Protein AF-A0A4U1GQU1-F1 (afdb_monomer)

Mean predicted aligned error: 4.79 Å

Radius of gyration: 15.04 Å; Cα contacts (8 Å, |Δi|>4): 134; chains: 1; bounding box: 32×31×39 Å

Structure (mmCIF, N/CA/C/O backbone):
data_AF-A0A4U1GQU1-F1
#
_entry.id   AF-A0A4U1GQU1-F1
#
loop_
_ato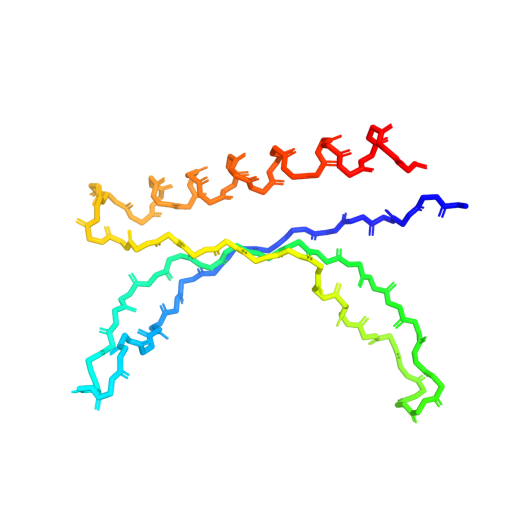m_site.group_PDB
_atom_site.id
_atom_site.type_symbol
_atom_site.label_atom_id
_atom_site.label_alt_id
_atom_site.label_comp_id
_atom_site.label_asym_id
_atom_site.label_entity_id
_atom_site.label_seq_id
_atom_site.pdbx_PDB_ins_code
_atom_site.Cartn_x
_atom_site.Cartn_y
_atom_site.Cartn_z
_atom_site.occupancy
_atom_site.B_iso_or_equiv
_atom_site.auth_seq_id
_atom_site.auth_comp_id
_atom_site.auth_asym_id
_atom_site.auth_atom_id
_atom_site.pdbx_PDB_model_num
ATOM 1 N N . MET A 1 1 ? -11.704 11.627 18.666 1.00 66.81 1 MET A N 1
ATOM 2 C CA . MET A 1 1 ? -10.343 11.045 18.765 1.00 66.81 1 MET A CA 1
ATOM 3 C C . MET A 1 1 ? -9.887 10.606 17.385 1.00 66.81 1 MET A C 1
ATOM 5 O O . MET A 1 1 ? -10.558 9.760 16.792 1.00 66.81 1 MET A O 1
ATOM 9 N N . LYS A 1 2 ? -8.777 11.162 16.885 1.00 81.00 2 LYS A N 1
ATOM 10 C CA . LYS A 1 2 ? -8.185 10.750 15.604 1.00 81.00 2 LYS A CA 1
ATOM 11 C C . LYS A 1 2 ? -7.731 9.289 15.692 1.00 81.00 2 LYS A C 1
ATOM 13 O O . LYS A 1 2 ? -7.210 8.861 16.721 1.00 81.00 2 LYS A O 1
ATOM 18 N N . LYS A 1 3 ? -7.989 8.500 14.647 1.00 91.38 3 LYS A N 1
ATOM 19 C CA . LYS A 1 3 ? -7.534 7.101 14.579 1.00 91.38 3 LYS A CA 1
ATOM 20 C C . LYS A 1 3 ? -6.052 7.079 14.225 1.00 91.38 3 LYS A C 1
ATOM 22 O O . LYS A 1 3 ? -5.655 7.781 13.304 1.00 91.38 3 LYS A O 1
ATOM 27 N N . GLN A 1 4 ? -5.272 6.257 14.922 1.00 93.31 4 GLN A N 1
ATOM 28 C CA . GLN A 1 4 ? -3.889 5.996 14.544 1.00 93.31 4 GLN A CA 1
ATOM 29 C C . GLN A 1 4 ? -3.873 5.141 13.274 1.00 93.31 4 GLN A C 1
ATOM 31 O O . GLN A 1 4 ? -4.334 3.996 13.280 1.00 93.31 4 GLN A O 1
ATOM 36 N N . LEU A 1 5 ? -3.385 5.734 12.190 1.00 95.94 5 LEU A N 1
ATOM 37 C CA . LEU A 1 5 ? -3.200 5.065 10.910 1.00 95.94 5 LEU A CA 1
ATOM 38 C C . LEU A 1 5 ? -1.881 4.287 10.880 1.00 95.94 5 LEU A C 1
ATOM 40 O O . LEU A 1 5 ? -0.881 4.714 11.454 1.00 95.94 5 LEU A O 1
ATOM 44 N N . VAL A 1 6 ? -1.897 3.160 10.178 1.00 96.38 6 VAL A N 1
ATOM 45 C CA . VAL A 1 6 ? -0.751 2.301 9.873 1.00 96.38 6 VAL A CA 1
ATOM 46 C C . VAL A 1 6 ? -0.719 2.091 8.362 1.00 96.38 6 VAL A C 1
ATOM 48 O O . VAL A 1 6 ? -1.773 2.001 7.725 1.00 96.38 6 VAL A O 1
ATOM 51 N N . THR A 1 7 ? 0.479 2.021 7.788 1.00 96.75 7 THR A N 1
ATOM 52 C CA . THR A 1 7 ? 0.691 1.753 6.364 1.00 96.75 7 THR A CA 1
ATOM 53 C C . THR A 1 7 ? 1.376 0.404 6.171 1.00 96.75 7 THR A C 1
ATOM 55 O O . THR A 1 7 ? 2.206 -0.008 6.981 1.00 96.75 7 THR A O 1
ATOM 58 N N . SER A 1 8 ? 1.023 -0.306 5.104 1.00 97.00 8 SER A N 1
ATOM 59 C CA . SER A 1 8 ? 1.752 -1.491 4.645 1.00 97.00 8 SER A CA 1
ATOM 60 C C . SER A 1 8 ? 2.024 -1.389 3.155 1.00 97.00 8 SER A C 1
ATOM 62 O O . SER A 1 8 ? 1.245 -0.779 2.426 1.00 97.00 8 SER A O 1
ATOM 64 N N . VAL A 1 9 ? 3.112 -2.011 2.713 1.00 97.12 9 VAL A N 1
ATOM 65 C CA . VAL A 1 9 ? 3.482 -2.111 1.302 1.00 97.12 9 VAL A CA 1
ATOM 66 C C . VAL A 1 9 ? 3.882 -3.547 1.028 1.00 97.12 9 VAL A C 1
ATOM 68 O O . VAL A 1 9 ? 4.743 -4.069 1.734 1.00 97.12 9 VAL A O 1
ATOM 71 N N . ASP A 1 10 ? 3.290 -4.148 0.007 1.00 96.00 10 ASP A N 1
ATOM 72 C CA . ASP A 1 10 ? 3.623 -5.498 -0.442 1.00 96.00 10 ASP A CA 1
ATOM 73 C C . ASP A 1 10 ? 3.680 -5.568 -1.973 1.00 96.00 10 ASP A C 1
ATOM 75 O O . ASP A 1 10 ? 3.232 -4.645 -2.652 1.00 96.00 10 ASP A O 1
ATOM 79 N N . VAL A 1 11 ? 4.254 -6.636 -2.518 1.00 95.25 11 VAL A N 1
ATOM 80 C CA . VAL A 1 11 ? 4.247 -6.930 -3.956 1.00 95.25 11 VAL A CA 1
ATOM 81 C C . VAL A 1 11 ? 3.330 -8.119 -4.182 1.00 95.25 11 VAL A C 1
ATOM 83 O O . VAL A 1 11 ? 3.533 -9.181 -3.600 1.00 95.25 11 VAL A O 1
ATOM 86 N N . ALA A 1 12 ? 2.325 -7.953 -5.033 1.00 93.25 12 ALA A N 1
ATOM 87 C CA . ALA A 1 12 ? 1.359 -8.999 -5.319 1.00 93.25 12 ALA A CA 1
ATOM 88 C C . ALA A 1 12 ? 1.000 -9.016 -6.803 1.00 93.25 12 ALA A C 1
ATOM 90 O O . ALA A 1 12 ? 0.981 -7.979 -7.465 1.00 93.25 12 ALA A O 1
ATOM 91 N N . GLY A 1 13 ? 0.676 -10.203 -7.312 1.00 90.12 13 GLY A N 1
ATOM 92 C CA . GLY A 1 13 ? -0.012 -10.320 -8.590 1.00 90.12 13 GLY A CA 1
ATOM 93 C C . GLY A 1 13 ? -1.458 -9.850 -8.438 1.00 90.12 13 GLY A C 1
ATOM 94 O O . GLY A 1 13 ? -2.169 -10.319 -7.547 1.00 90.12 13 GLY A O 1
ATOM 95 N N . VAL A 1 14 ? -1.893 -8.946 -9.307 1.00 86.62 14 VAL A N 1
ATOM 96 C CA . VAL A 1 14 ? -3.259 -8.432 -9.374 1.00 86.62 14 VAL A CA 1
ATOM 97 C C . VAL A 1 14 ? -3.854 -8.815 -10.726 1.00 86.62 14 VAL A C 1
ATOM 99 O O . VAL A 1 14 ? -3.220 -8.576 -11.754 1.00 86.62 14 VAL A O 1
ATOM 102 N N . PRO A 1 15 ? -5.056 -9.409 -10.764 1.00 84.88 15 PRO A N 1
ATOM 103 C CA . PRO A 1 15 ? -5.718 -9.688 -12.028 1.00 84.88 15 PRO A CA 1
ATOM 104 C C . PRO A 1 15 ? -6.103 -8.371 -12.711 1.00 84.88 15 PRO A C 1
ATOM 106 O O . PRO A 1 15 ? -6.836 -7.564 -12.131 1.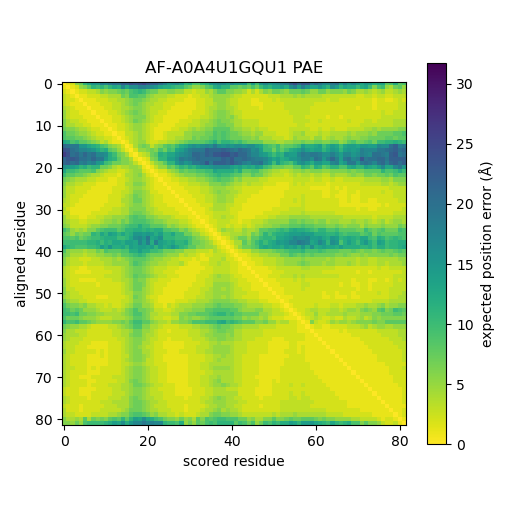00 84.88 15 PRO A O 1
ATOM 109 N N . ARG A 1 16 ? -5.646 -8.160 -13.949 1.00 72.31 16 ARG A N 1
ATOM 110 C CA . ARG A 1 16 ? -6.218 -7.135 -14.829 1.00 72.31 16 ARG A CA 1
ATOM 111 C C . ARG A 1 16 ? -7.312 -7.773 -15.678 1.00 72.31 16 ARG A C 1
ATOM 113 O O . ARG A 1 16 ? -7.062 -8.737 -16.387 1.00 72.31 16 ARG A O 1
ATOM 120 N N . GLY A 1 17 ? -8.514 -7.203 -15.610 1.00 66.25 17 GLY A N 1
ATOM 121 C CA . GLY A 1 17 ? -9.599 -7.518 -16.541 1.00 66.25 17 GLY A CA 1
ATOM 122 C C . GLY A 1 17 ? -10.176 -8.938 -16.448 1.00 66.25 17 GLY A C 1
ATOM 123 O O . GLY A 1 17 ? -10.076 -9.619 -15.429 1.00 66.25 17 GLY A O 1
ATOM 124 N N . PHE A 1 18 ? -10.863 -9.337 -17.523 1.00 58.12 18 PHE A N 1
ATOM 125 C CA . PHE A 1 18 ? -11.541 -10.637 -17.687 1.00 58.12 18 PHE A CA 1
ATOM 126 C C . PHE A 1 18 ? -10.668 -11.681 -18.403 1.00 58.12 18 PHE A C 1
ATOM 128 O O . PHE A 1 18 ? -11.048 -12.841 -18.530 1.00 58.12 18 PHE A O 1
ATOM 135 N N . ASP A 1 19 ? -9.505 -11.259 -18.879 1.00 65.06 19 ASP A N 1
ATOM 136 C CA . ASP A 1 19 ? -8.546 -11.972 -19.714 1.00 65.06 19 ASP A CA 1
ATOM 137 C C . ASP A 1 19 ? -7.577 -12.855 -18.909 1.00 65.06 19 ASP A C 1
ATOM 139 O O . ASP A 1 19 ? -6.787 -13.602 -19.482 1.00 65.06 19 ASP A O 1
ATOM 143 N N . GLY A 1 20 ? -7.673 -12.836 -17.574 1.00 66.00 20 GLY A N 1
ATOM 144 C CA . GLY A 1 20 ? -6.935 -13.743 -16.687 1.00 66.00 20 GLY A CA 1
ATOM 145 C C . GLY A 1 20 ? -5.439 -13.439 -16.574 1.00 66.00 20 GLY A C 1
ATOM 146 O O . GLY A 1 20 ? -4.703 -14.210 -15.957 1.00 66.00 20 GLY A O 1
ATOM 147 N N . LEU A 1 21 ? -4.983 -12.322 -17.143 1.00 76.19 21 LEU A N 1
ATOM 148 C CA . LEU A 1 21 ? -3.601 -11.880 -17.054 1.00 76.19 21 LEU A CA 1
ATOM 149 C C . LEU A 1 21 ? -3.344 -11.252 -15.677 1.00 76.19 21 LEU A C 1
ATOM 151 O O . LEU A 1 21 ? -4.041 -10.336 -15.235 1.00 76.19 21 LEU A O 1
ATOM 155 N N . MET A 1 22 ? -2.335 -11.781 -14.987 1.00 84.56 22 MET A N 1
ATOM 156 C CA . MET A 1 22 ? -1.868 -11.264 -13.704 1.00 84.56 22 MET A CA 1
ATOM 157 C C . MET A 1 22 ? -0.775 -10.231 -13.958 1.00 84.56 22 MET A C 1
ATOM 159 O O . MET A 1 22 ? 0.246 -10.549 -14.564 1.00 84.56 22 MET A O 1
ATOM 163 N N . GLU A 1 23 ? -0.968 -9.017 -13.460 1.00 87.38 23 GLU A N 1
ATOM 164 C CA . GLU A 1 23 ? 0.052 -7.974 -13.462 1.00 87.38 23 GLU A CA 1
ATOM 165 C C . GLU A 1 23 ? 0.705 -7.904 -12.081 1.00 87.38 23 GLU A C 1
ATOM 167 O O . GLU A 1 23 ? 0.027 -7.972 -11.054 1.00 87.38 23 GLU A O 1
ATOM 172 N N . LEU A 1 24 ? 2.031 -7.778 -12.029 1.00 91.25 24 LEU A N 1
ATOM 173 C CA . LEU A 1 24 ? 2.710 -7.526 -10.764 1.00 91.25 24 LEU A CA 1
ATOM 174 C C . LEU A 1 24 ? 2.518 -6.061 -10.371 1.00 91.25 24 LEU A C 1
ATOM 176 O O . LEU A 1 24 ? 2.938 -5.147 -11.080 1.00 91.25 24 LEU A O 1
ATOM 180 N N . CYS A 1 25 ? 1.953 -5.849 -9.185 1.00 94.44 25 CYS A N 1
ATOM 181 C CA . CYS A 1 25 ? 1.7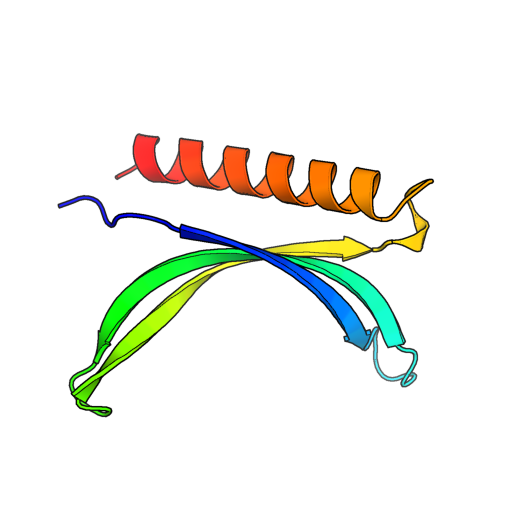35 -4.527 -8.618 1.00 94.44 25 CYS A CA 1
ATOM 182 C C . CYS A 1 25 ? 2.346 -4.428 -7.220 1.00 94.44 25 CYS A C 1
ATOM 184 O O . CYS A 1 25 ? 2.320 -5.369 -6.422 1.00 94.44 25 CYS A O 1
ATOM 186 N N . VAL A 1 26 ? 2.842 -3.241 -6.887 1.00 96.38 26 VAL A N 1
ATOM 187 C CA . VAL A 1 26 ? 3.050 -2.852 -5.499 1.00 96.38 26 VAL A CA 1
ATOM 188 C C . VAL A 1 26 ? 1.711 -2.404 -4.932 1.00 96.38 26 VAL A C 1
ATOM 190 O O . VAL A 1 26 ? 1.074 -1.491 -5.459 1.00 96.38 26 VAL A O 1
ATOM 193 N N . ILE A 1 27 ? 1.306 -3.022 -3.829 1.00 96.69 27 ILE A N 1
ATOM 194 C CA . ILE A 1 27 ? 0.068 -2.726 -3.121 1.00 96.69 27 ILE A CA 1
ATOM 195 C C . ILE A 1 27 ? 0.395 -1.984 -1.834 1.00 96.69 27 ILE A C 1
ATOM 197 O O . ILE A 1 27 ? 0.980 -2.537 -0.902 1.00 96.69 27 ILE A O 1
ATOM 201 N N . GLY A 1 28 ? 0.015 -0.711 -1.795 1.00 97.44 28 GLY A N 1
ATOM 202 C CA . GLY A 1 28 ? 0.045 0.124 -0.604 1.00 97.44 28 GLY A CA 1
ATOM 203 C C . GLY A 1 28 ? -1.320 0.128 0.073 1.00 97.44 28 GLY A C 1
ATOM 204 O O . GLY A 1 28 ? -2.343 0.302 -0.582 1.00 97.44 28 GLY A O 1
ATOM 205 N N . GLU A 1 29 ? -1.369 -0.029 1.389 1.00 97.94 29 GLU A N 1
ATOM 206 C CA . GLU A 1 29 ? -2.622 0.033 2.139 1.00 97.94 29 GLU A CA 1
ATOM 207 C C . GLU A 1 29 ? -2.476 0.890 3.393 1.00 97.94 29 GLU A C 1
ATOM 209 O O . GLU A 1 29 ? -1.608 0.648 4.234 1.00 97.94 29 GLU A O 1
ATOM 214 N N . VAL A 1 30 ? -3.402 1.831 3.568 1.00 97.81 30 VAL A N 1
ATOM 215 C CA . VAL A 1 30 ? -3.551 2.641 4.780 1.00 97.81 30 VAL A CA 1
ATOM 216 C C . VAL A 1 30 ? -4.749 2.128 5.564 1.00 97.81 30 VAL A C 1
ATOM 218 O O . VAL A 1 30 ? -5.856 1.976 5.035 1.00 97.81 30 VAL A O 1
ATOM 221 N N . TYR A 1 31 ? -4.547 1.848 6.845 1.00 97.38 31 TYR A N 1
ATOM 222 C CA . TYR A 1 31 ? -5.566 1.242 7.689 1.00 97.38 31 TYR A CA 1
ATOM 223 C C . TYR A 1 31 ? -5.475 1.707 9.133 1.00 97.38 31 TYR A C 1
ATOM 225 O O . TYR A 1 31 ? -4.452 2.206 9.585 1.00 97.38 31 TYR A O 1
ATOM 233 N N . TYR A 1 32 ? -6.544 1.478 9.885 1.00 96.00 32 TYR A N 1
ATOM 234 C CA . TYR A 1 32 ? -6.497 1.497 11.343 1.00 96.00 32 TYR A CA 1
ATOM 235 C C . TYR A 1 32 ? -7.029 0.182 11.897 1.00 96.00 32 TYR A C 1
ATOM 237 O O . TYR A 1 32 ? -7.807 -0.536 11.255 1.00 96.00 32 TYR A O 1
ATOM 245 N N . THR A 1 33 ? -6.626 -0.133 13.119 1.00 94.19 33 THR A N 1
ATOM 246 C CA . THR A 1 33 ? -7.111 -1.315 13.824 1.00 94.19 33 THR A CA 1
ATOM 247 C C . THR A 1 33 ? -8.371 -0.962 14.608 1.00 94.19 33 THR A C 1
ATOM 249 O O . THR A 1 33 ? -8.424 0.048 15.311 1.00 94.19 33 THR A O 1
ATOM 252 N N . ARG A 1 34 ? -9.412 -1.792 14.505 1.00 89.81 34 ARG A N 1
ATOM 253 C CA . ARG A 1 34 ? -10.655 -1.626 15.272 1.00 89.81 34 ARG A CA 1
ATOM 254 C C . ARG A 1 34 ? -11.104 -2.936 15.890 1.00 89.81 34 ARG A C 1
ATOM 256 O O . ARG A 1 34 ? -10.937 -3.995 15.298 1.00 89.81 34 ARG A O 1
ATOM 263 N N . ARG A 1 35 ? -11.756 -2.874 17.048 1.00 89.00 35 ARG A N 1
ATOM 264 C CA . ARG A 1 35 ? -12.421 -4.044 17.629 1.00 89.00 35 ARG A CA 1
ATOM 265 C C . ARG A 1 35 ? -13.774 -4.243 16.952 1.00 89.00 35 ARG A C 1
ATOM 267 O O . ARG A 1 35 ? -14.561 -3.302 16.869 1.00 89.00 35 ARG A O 1
ATOM 274 N N . THR A 1 36 ? -14.055 -5.448 16.464 1.00 83.88 36 THR A N 1
ATOM 275 C CA . THR A 1 36 ? -15.403 -5.791 15.975 1.00 83.88 36 THR A CA 1
ATOM 276 C C . THR A 1 36 ? -16.175 -6.553 17.038 1.00 83.88 36 THR A C 1
ATOM 278 O O . THR A 1 36 ? -15.604 -7.375 17.754 1.00 83.88 36 THR A O 1
ATOM 281 N N . LYS A 1 37 ? -17.486 -6.294 17.130 1.00 82.38 37 LYS A N 1
ATOM 282 C CA . LYS A 1 37 ? -18.377 -7.038 18.034 1.00 82.38 37 LYS A CA 1
ATOM 283 C C . LYS A 1 37 ? -18.549 -8.498 17.594 1.00 82.38 37 LYS A C 1
ATOM 285 O O . LYS A 1 37 ? -18.658 -9.369 18.444 1.00 82.38 37 LYS A O 1
ATOM 290 N N . ILE A 1 38 ? -18.508 -8.749 16.282 1.00 85.88 38 ILE A N 1
ATOM 291 C CA . ILE A 1 38 ? -18.758 -10.065 15.675 1.00 85.88 38 ILE A CA 1
ATOM 292 C C . ILE A 1 38 ? -17.594 -11.022 15.938 1.00 85.88 38 ILE A C 1
ATOM 294 O O . ILE A 1 38 ? -17.766 -12.055 16.570 1.00 85.88 38 ILE A O 1
ATOM 298 N N . LEU A 1 39 ? -16.385 -10.660 15.503 1.00 81.44 39 LEU A N 1
ATOM 299 C CA . LEU A 1 39 ? -15.230 -11.560 15.582 1.00 81.44 39 LEU A CA 1
ATOM 300 C C . LEU A 1 39 ? -14.526 -11.504 16.947 1.00 81.44 39 LEU A C 1
ATOM 302 O O . LEU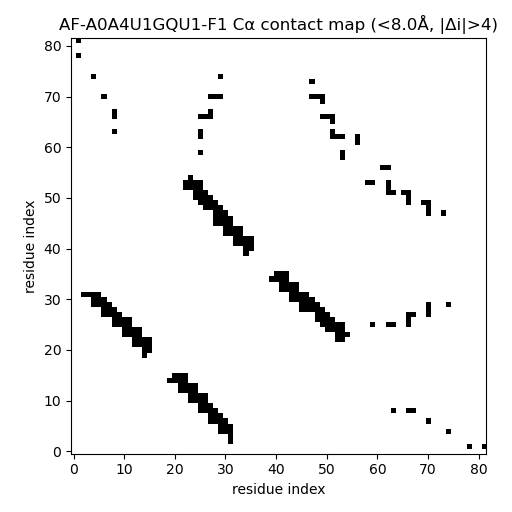 A 1 39 ? -13.504 -12.157 17.124 1.00 81.44 39 LEU A O 1
ATOM 306 N N . LYS A 1 40 ? -15.013 -10.661 17.874 1.00 85.12 40 LYS A N 1
ATOM 307 C CA . LYS A 1 40 ? -14.438 -10.361 19.203 1.00 85.12 40 LYS A CA 1
ATOM 308 C C . LYS A 1 40 ? -12.927 -10.048 19.214 1.00 85.12 40 LYS A C 1
ATOM 310 O O . LYS A 1 40 ? -12.331 -9.970 20.285 1.00 85.12 40 LYS A O 1
ATOM 315 N N . ARG A 1 41 ? -12.324 -9.775 18.052 1.00 86.62 41 ARG A N 1
ATOM 316 C CA . ARG A 1 41 ? -10.894 -9.496 17.849 1.00 86.62 41 ARG A CA 1
ATOM 317 C C . ARG A 1 41 ? -10.656 -8.123 17.226 1.00 86.62 41 ARG A C 1
ATOM 319 O O . ARG A 1 41 ? -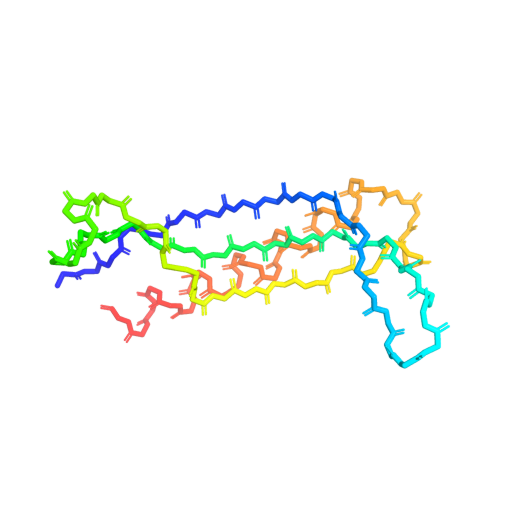11.572 -7.501 16.669 1.00 86.62 41 ARG A O 1
ATOM 326 N N . LEU A 1 42 ? -9.413 -7.660 17.333 1.00 88.31 42 LEU A N 1
ATOM 327 C CA . LEU A 1 42 ? -8.915 -6.520 16.574 1.00 88.31 42 LEU A CA 1
ATOM 328 C C . LEU A 1 42 ? -8.828 -6.914 15.098 1.00 88.31 42 LEU A C 1
ATOM 330 O O . LEU A 1 42 ? -8.252 -7.942 14.754 1.00 88.31 42 LEU A O 1
ATOM 334 N N . VAL A 1 43 ? -9.441 -6.113 14.234 1.00 91.62 43 VAL A N 1
ATOM 335 C CA . VAL A 1 43 ? -9.402 -6.298 12.786 1.00 91.62 43 VAL A CA 1
ATOM 336 C C . VAL A 1 43 ? -8.821 -5.064 12.127 1.00 91.62 43 VAL A C 1
ATOM 338 O O . VAL A 1 43 ? -9.038 -3.930 12.569 1.00 91.62 43 VAL A O 1
ATOM 341 N N . ARG A 1 44 ? -8.126 -5.308 11.026 1.00 93.62 44 ARG A N 1
ATOM 342 C CA . ARG A 1 44 ? -7.650 -4.285 10.114 1.00 93.62 44 ARG A CA 1
ATOM 343 C C . ARG A 1 44 ? -8.825 -3.705 9.329 1.00 93.62 44 ARG A C 1
ATOM 345 O O . ARG A 1 44 ? -9.547 -4.442 8.662 1.00 93.62 44 ARG A O 1
ATOM 352 N N . LYS A 1 45 ? -9.021 -2.387 9.394 1.00 94.38 45 LYS A N 1
ATOM 353 C CA . LYS A 1 45 ? -9.932 -1.663 8.502 1.00 94.38 45 LYS A CA 1
ATOM 354 C C . LYS A 1 45 ? -9.101 -0.823 7.541 1.00 94.38 45 LYS A C 1
ATOM 356 O O . LYS A 1 45 ? -8.651 0.260 7.909 1.00 94.38 45 LYS A O 1
ATOM 361 N N . VAL A 1 46 ? -8.905 -1.343 6.330 1.00 96.25 46 VAL A N 1
ATOM 362 C CA . VAL A 1 46 ? -8.317 -0.588 5.217 1.00 96.25 46 VAL A CA 1
ATOM 363 C C . VAL A 1 46 ? -9.275 0.541 4.842 1.00 96.25 46 VAL A C 1
ATOM 365 O O . VAL A 1 46 ? -10.487 0.323 4.734 1.00 96.25 46 VAL A O 1
ATOM 368 N N . ILE A 1 47 ? -8.732 1.750 4.732 1.00 96.31 47 ILE A N 1
ATOM 369 C CA . ILE A 1 47 ? -9.463 2.970 4.362 1.00 96.31 47 ILE A CA 1
ATOM 370 C C . ILE A 1 47 ? -8.955 3.585 3.063 1.00 96.31 47 ILE A C 1
ATOM 372 O O . ILE A 1 47 ? -9.667 4.377 2.457 1.00 96.31 47 ILE A O 1
ATOM 376 N N . HIS A 1 48 ? -7.750 3.213 2.639 1.00 97.25 48 HIS A N 1
ATOM 377 C CA . HIS A 1 48 ? -7.184 3.620 1.367 1.00 97.25 48 HIS A CA 1
ATOM 378 C C . HIS A 1 48 ? -6.247 2.530 0.856 1.00 97.25 48 HIS A C 1
ATOM 380 O O . HIS A 1 48 ? -5.525 1.913 1.644 1.00 97.25 48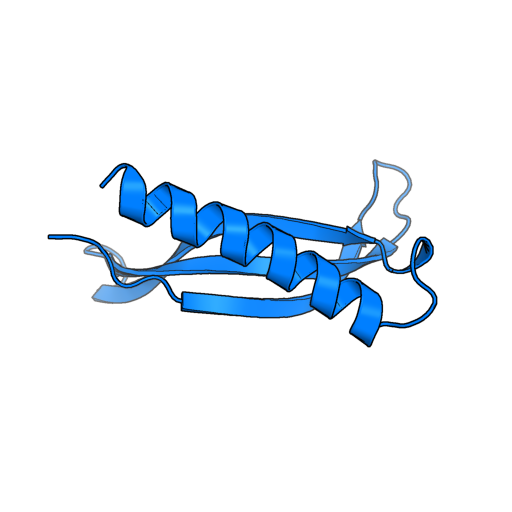 HIS A O 1
ATOM 386 N N . LYS A 1 49 ? -6.288 2.296 -0.453 1.00 96.38 49 LYS A N 1
ATOM 387 C CA . LYS A 1 49 ? -5.457 1.331 -1.164 1.00 96.38 49 LYS A CA 1
ATOM 388 C C . LYS A 1 49 ? -4.851 2.034 -2.371 1.00 96.38 49 LYS A C 1
ATOM 390 O O . LYS A 1 49 ? -5.547 2.779 -3.055 1.00 96.38 49 LYS A O 1
ATOM 395 N N . VAL A 1 50 ? -3.574 1.781 -2.595 1.00 95.88 50 VAL A N 1
ATOM 396 C CA . VAL A 1 50 ? -2.795 2.247 -3.733 1.00 95.88 50 VAL A CA 1
ATOM 397 C C . VAL A 1 50 ? -2.302 1.013 -4.472 1.00 95.88 50 VAL A C 1
ATOM 399 O O . VAL A 1 50 ? -1.801 0.079 -3.847 1.00 95.88 50 VAL A O 1
ATOM 402 N N . GLU A 1 51 ? -2.434 1.018 -5.790 1.00 94.56 51 GLU A N 1
ATOM 403 C CA . GLU A 1 51 ? -1.917 -0.031 -6.662 1.00 94.56 51 GLU A CA 1
ATOM 404 C C . GLU A 1 51 ? -0.976 0.628 -7.666 1.00 94.56 51 GLU A C 1
ATOM 406 O O . GLU A 1 51 ? -1.384 1.514 -8.416 1.00 94.56 51 GLU A O 1
ATOM 411 N N . VAL A 1 52 ? 0.297 0.241 -7.630 1.00 94.88 52 VAL A N 1
ATOM 412 C CA . VAL A 1 52 ? 1.332 0.765 -8.525 1.00 94.88 52 VAL A CA 1
ATOM 413 C C . VAL A 1 52 ? 1.846 -0.391 -9.374 1.00 94.88 52 VAL A C 1
ATOM 415 O O . VAL A 1 52 ? 2.557 -1.248 -8.840 1.00 94.88 52 VAL A O 1
ATOM 418 N N . PRO A 1 53 ? 1.500 -0.448 -10.668 1.00 92.75 53 PRO A N 1
ATOM 419 C CA . PRO A 1 53 ? 2.012 -1.486 -11.550 1.00 92.75 53 PRO A CA 1
ATOM 420 C C . PRO A 1 53 ? 3.531 -1.404 -11.682 1.00 92.75 53 PRO A C 1
ATOM 422 O O . PRO A 1 53 ? 4.076 -0.311 -11.858 1.00 92.75 53 PRO A O 1
ATOM 425 N N . LEU A 1 54 ? 4.215 -2.547 -11.579 1.00 91.81 54 LEU A N 1
ATOM 426 C CA . LEU A 1 54 ? 5.679 -2.594 -11.630 1.00 91.81 54 LEU A CA 1
ATOM 427 C C . LEU A 1 54 ? 6.222 -2.212 -13.012 1.00 91.81 54 LEU A C 1
ATOM 429 O O . LEU A 1 54 ? 7.291 -1.614 -13.083 1.00 91.81 54 LEU A O 1
ATOM 433 N N . ASP A 1 55 ? 5.477 -2.502 -14.081 1.00 87.19 55 ASP A N 1
ATOM 434 C CA . ASP A 1 55 ? 5.915 -2.343 -15.475 1.00 87.19 55 ASP A CA 1
ATOM 435 C C . ASP A 1 55 ? 6.264 -0.893 -15.857 1.00 87.19 55 ASP A C 1
ATOM 437 O O . ASP A 1 55 ? 6.995 -0.654 -16.817 1.00 87.19 55 ASP A O 1
ATOM 441 N N . TYR A 1 56 ? 5.785 0.092 -15.091 1.00 87.06 56 TYR A N 1
ATOM 442 C CA . TYR A 1 56 ? 6.094 1.510 -15.302 1.00 87.06 56 TYR A CA 1
ATOM 443 C C . TYR A 1 56 ? 7.365 1.988 -14.582 1.00 87.06 56 TYR A C 1
ATOM 445 O O . TYR A 1 56 ? 7.707 3.169 -14.672 1.00 87.06 56 TYR A O 1
ATOM 453 N N . PHE A 1 57 ? 8.061 1.112 -13.852 1.00 91.88 57 PHE A N 1
ATOM 454 C CA . PHE A 1 57 ? 9.204 1.473 -13.014 1.00 91.88 57 PHE A CA 1
ATOM 455 C C . PHE A 1 57 ? 10.447 0.657 -13.359 1.00 91.88 57 PHE A C 1
ATOM 457 O O . PHE A 1 57 ? 10.385 -0.502 -13.752 1.00 91.88 57 PHE A O 1
ATOM 464 N N . THR A 1 58 ? 11.614 1.263 -13.150 1.00 88.44 58 THR A N 1
ATOM 465 C CA . THR A 1 58 ? 12.915 0.613 -13.368 1.00 88.44 58 THR A CA 1
ATOM 466 C C . THR A 1 58 ? 13.276 -0.400 -12.278 1.00 88.44 58 THR A C 1
ATOM 468 O O . THR A 1 58 ? 14.179 -1.209 -12.478 1.00 88.44 58 THR A O 1
ATOM 471 N N . SER A 1 59 ? 12.600 -0.366 -11.123 1.00 92.69 59 SER A N 1
ATOM 472 C CA . SER A 1 59 ? 12.786 -1.323 -10.030 1.00 92.69 59 SER A CA 1
ATOM 473 C C . SER A 1 59 ? 11.560 -1.426 -9.120 1.00 92.69 59 SER A C 1
ATOM 475 O O . SER A 1 59 ? 10.727 -0.516 -9.039 1.00 92.69 59 SER A O 1
ATOM 477 N N . VAL A 1 60 ? 11.487 -2.527 -8.365 1.00 93.88 60 VAL A N 1
ATOM 478 C CA . VAL A 1 60 ? 10.465 -2.747 -7.329 1.00 93.8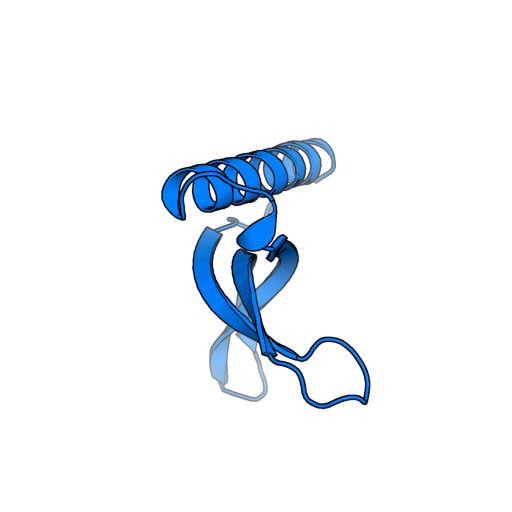8 60 VAL A CA 1
ATOM 479 C C . VAL A 1 60 ? 10.542 -1.659 -6.258 1.00 93.88 60 VAL A C 1
ATOM 481 O O . VAL A 1 60 ? 9.522 -1.185 -5.761 1.00 93.88 60 VAL A O 1
ATOM 484 N N . GLU A 1 61 ? 11.749 -1.237 -5.896 1.00 95.69 61 GLU A N 1
ATOM 485 C CA . GLU A 1 61 ? 12.007 -0.203 -4.899 1.00 95.69 61 GLU A CA 1
ATOM 486 C C . GLU A 1 61 ? 11.453 1.151 -5.346 1.00 95.69 61 GLU A C 1
ATOM 488 O O . GLU A 1 61 ? 10.861 1.857 -4.529 1.00 95.69 61 GLU A O 1
ATOM 493 N N . ALA A 1 62 ? 11.578 1.489 -6.634 1.00 96.00 62 ALA A N 1
ATOM 494 C CA . ALA A 1 62 ? 11.010 2.711 -7.196 1.00 96.00 62 ALA A CA 1
ATOM 495 C C . ALA A 1 62 ? 9.472 2.685 -7.151 1.00 96.00 62 ALA A C 1
ATOM 497 O O . ALA A 1 62 ? 8.854 3.646 -6.688 1.00 96.00 62 ALA A O 1
ATOM 498 N N . ALA A 1 63 ? 8.853 1.557 -7.514 1.00 96.56 63 ALA A N 1
ATOM 499 C CA . ALA A 1 63 ? 7.404 1.381 -7.393 1.00 96.56 63 ALA A CA 1
ATOM 500 C C . ALA A 1 63 ? 6.931 1.442 -5.922 1.00 96.56 63 ALA A C 1
ATOM 502 O O . ALA A 1 63 ? 5.916 2.065 -5.606 1.00 96.56 63 ALA A O 1
ATOM 503 N N . LYS A 1 64 ? 7.701 0.869 -4.983 1.00 97.12 64 LYS A N 1
ATOM 504 C CA . LYS A 1 64 ? 7.448 0.978 -3.533 1.00 97.12 64 LYS A CA 1
ATOM 505 C C . LYS A 1 64 ? 7.571 2.409 -3.024 1.00 97.12 64 LYS A C 1
ATOM 507 O O . LYS A 1 64 ? 6.779 2.805 -2.167 1.00 97.12 64 LYS A O 1
ATOM 512 N N . ALA A 1 65 ? 8.541 3.175 -3.511 1.00 97.00 65 ALA A N 1
ATOM 513 C CA . ALA A 1 65 ? 8.699 4.580 -3.154 1.00 97.00 65 ALA A CA 1
ATOM 514 C C . ALA A 1 65 ? 7.500 5.411 -3.633 1.00 97.00 65 ALA A C 1
ATOM 516 O O . ALA A 1 65 ? 6.969 6.214 -2.865 1.00 97.00 65 ALA A O 1
ATOM 517 N N . GLU A 1 66 ? 7.013 5.157 -4.848 1.00 97.56 66 GLU A N 1
ATOM 518 C CA . GLU A 1 66 ? 5.819 5.819 -5.373 1.00 97.56 66 GLU A CA 1
ATOM 519 C C . GLU A 1 66 ? 4.560 5.461 -4.571 1.00 97.56 66 GLU A C 1
ATOM 521 O O . GLU A 1 66 ? 3.818 6.353 -4.152 1.00 97.56 66 GLU A O 1
ATOM 526 N N . ALA A 1 67 ? 4.355 4.177 -4.259 1.00 97.44 67 ALA A N 1
ATOM 527 C CA . ALA A 1 67 ? 3.237 3.747 -3.420 1.00 97.44 67 ALA A CA 1
ATOM 528 C C . ALA A 1 67 ? 3.265 4.436 -2.043 1.00 97.44 67 ALA A C 1
ATOM 530 O O . ALA A 1 67 ? 2.237 4.908 -1.553 1.00 97.44 67 ALA A O 1
ATOM 531 N N . ARG A 1 68 ? 4.452 4.554 -1.427 1.00 97.75 68 ARG A N 1
ATOM 532 C CA . ARG A 1 68 ? 4.639 5.291 -0.164 1.00 97.75 68 ARG A CA 1
ATOM 533 C C . ARG A 1 68 ? 4.304 6.771 -0.315 1.00 97.75 68 ARG A C 1
ATOM 535 O O . ARG A 1 68 ? 3.574 7.293 0.520 1.00 97.75 68 ARG A O 1
ATOM 542 N N . ARG A 1 69 ? 4.762 7.428 -1.384 1.00 97.88 69 ARG A N 1
ATOM 543 C CA . ARG A 1 69 ? 4.471 8.845 -1.660 1.00 97.88 69 ARG A CA 1
ATOM 544 C C . ARG A 1 69 ? 2.965 9.110 -1.742 1.00 97.88 69 ARG A C 1
ATOM 546 O O . ARG A 1 69 ? 2.482 10.063 -1.129 1.00 97.88 69 ARG A O 1
ATOM 553 N N . GLN A 1 70 ? 2.227 8.267 -2.465 1.00 97.75 70 GLN A N 1
ATOM 554 C CA . GLN A 1 70 ? 0.770 8.387 -2.595 1.00 97.75 70 GLN A CA 1
ATOM 555 C C . GLN A 1 70 ? 0.055 8.146 -1.257 1.00 97.75 70 GLN A C 1
ATOM 557 O O . GLN A 1 70 ? -0.818 8.926 -0.870 1.00 97.75 70 GLN A O 1
ATOM 562 N N . MET A 1 71 ? 0.467 7.123 -0.501 1.00 98.00 71 MET A N 1
ATOM 563 C CA . MET A 1 71 ? -0.086 6.865 0.832 1.00 98.00 71 MET A CA 1
ATOM 564 C C . MET A 1 71 ? 0.200 8.001 1.820 1.00 98.00 71 MET A C 1
ATOM 566 O O . MET A 1 71 ? -0.693 8.385 2.571 1.00 98.00 71 MET A O 1
ATOM 570 N N . ASP A 1 72 ? 1.407 8.566 1.817 1.00 97.69 72 ASP A N 1
ATOM 571 C CA . ASP A 1 72 ? 1.775 9.680 2.694 1.00 97.69 72 ASP A CA 1
ATOM 572 C C . ASP A 1 72 ? 0.944 10.931 2.395 1.00 97.69 72 ASP A C 1
ATOM 574 O O . ASP A 1 72 ? 0.540 11.642 3.320 1.00 97.69 72 ASP A O 1
ATOM 578 N N . ALA A 1 73 ? 0.649 11.193 1.117 1.00 97.38 73 ALA A N 1
ATOM 579 C CA . ALA A 1 73 ? -0.254 12.270 0.721 1.00 97.38 73 ALA A CA 1
ATOM 580 C C . ALA A 1 73 ? -1.658 12.059 1.310 1.00 97.38 73 ALA A C 1
ATOM 582 O O . ALA A 1 73 ? -2.207 12.973 1.929 1.00 97.38 73 ALA A O 1
ATOM 583 N N . PHE A 1 74 ? -2.195 10.839 1.209 1.00 96.81 74 PHE A N 1
ATOM 584 C CA . PHE A 1 74 ? -3.480 10.489 1.814 1.00 96.81 74 PHE A CA 1
ATOM 585 C C . PHE A 1 74 ? -3.463 10.630 3.344 1.00 96.81 74 PHE A C 1
ATOM 587 O O . PHE A 1 74 ? -4.379 11.211 3.922 1.00 96.81 74 PHE A O 1
ATOM 594 N N . VAL A 1 75 ? -2.423 10.131 4.018 1.00 96.88 75 VAL A N 1
ATOM 595 C CA . VAL A 1 75 ? -2.303 10.191 5.485 1.00 96.88 75 VAL A CA 1
ATOM 596 C C . VAL A 1 75 ? -2.265 11.640 5.976 1.00 96.88 75 VAL A C 1
ATOM 598 O O . VAL A 1 75 ? -2.963 11.978 6.934 1.00 96.88 75 VAL A O 1
ATOM 601 N N . LYS A 1 76 ? -1.485 12.507 5.317 1.00 96.62 76 LYS A N 1
ATOM 602 C CA . LYS A 1 76 ? -1.422 13.941 5.645 1.00 96.62 76 LYS A CA 1
ATOM 603 C C . LYS A 1 76 ? -2.789 14.603 5.516 1.00 96.62 76 LYS A C 1
ATOM 605 O O . LYS A 1 76 ? -3.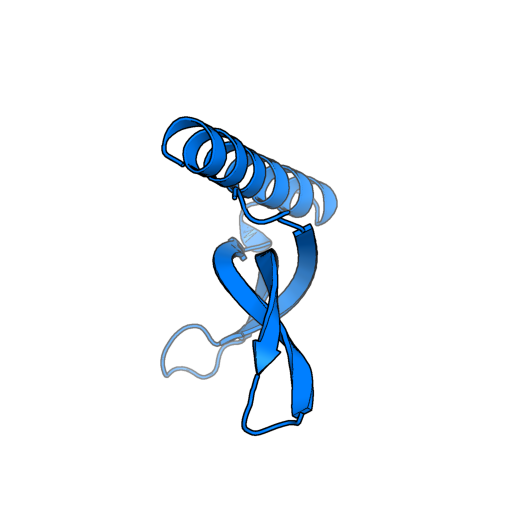201 15.327 6.420 1.00 96.62 76 LYS A O 1
ATOM 610 N N . GLU A 1 77 ? -3.496 14.324 4.426 1.00 96.19 77 GLU A N 1
ATOM 611 C CA . GLU A 1 77 ? -4.821 14.888 4.182 1.00 96.19 77 GLU A CA 1
ATOM 612 C C . GLU A 1 77 ? -5.862 14.369 5.185 1.00 96.19 77 GLU A C 1
ATOM 614 O O . GLU A 1 77 ? -6.646 15.141 5.736 1.00 96.19 77 GLU A O 1
ATOM 619 N N . TYR A 1 78 ? -5.815 13.077 5.522 1.00 95.12 78 TYR A N 1
ATOM 620 C CA . TYR A 1 78 ? -6.696 12.481 6.524 1.00 95.12 78 TYR A CA 1
ATOM 621 C C . TYR A 1 78 ? -6.598 13.203 7.872 1.00 95.12 78 TYR A C 1
ATOM 623 O O . TYR A 1 78 ? -7.624 13.559 8.451 1.00 95.12 78 TYR A O 1
ATOM 631 N N . TYR A 1 79 ? -5.377 13.446 8.362 1.00 94.88 79 TYR A N 1
ATOM 632 C CA . TYR A 1 79 ? -5.156 14.111 9.650 1.00 94.88 79 TYR A CA 1
ATOM 633 C C . TYR A 1 79 ? -5.372 15.626 9.623 1.00 94.88 79 TYR A C 1
ATOM 635 O O . TYR A 1 79 ? -5.497 16.229 10.692 1.00 94.88 79 TYR A O 1
ATOM 643 N N . ARG A 1 80 ? -5.395 16.246 8.440 1.00 95.12 80 ARG A N 1
ATOM 644 C CA . ARG A 1 80 ? -5.791 17.647 8.275 1.00 95.12 80 ARG A CA 1
ATOM 645 C C . ARG A 1 80 ? -7.303 17.817 8.436 1.00 95.12 80 ARG A C 1
ATOM 647 O O . ARG A 1 80 ? -7.731 18.782 9.058 1.00 95.12 80 ARG A O 1
ATOM 654 N N . ASN A 1 81 ? -8.080 16.861 7.929 1.00 90.56 81 ASN A N 1
ATOM 655 C CA . ASN A 1 81 ? -9.542 16.947 7.861 1.00 90.56 81 ASN A CA 1
ATOM 656 C C . ASN A 1 81 ? -10.286 16.269 9.031 1.00 90.56 81 ASN A C 1
ATOM 658 O O . ASN A 1 81 ? -11.507 16.378 9.116 1.00 90.56 81 ASN A O 1
ATOM 662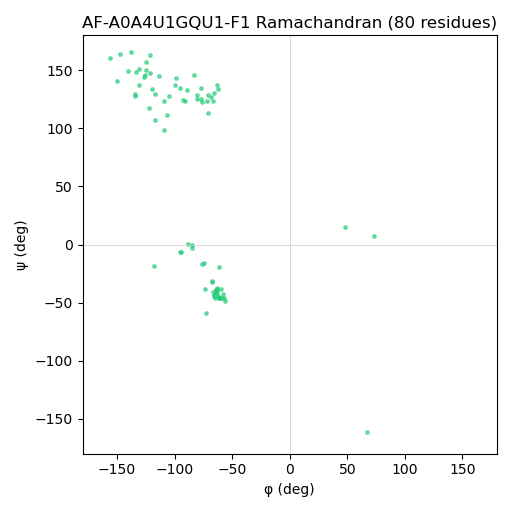 N N . HIS A 1 82 ? -9.579 15.563 9.919 1.00 83.25 82 HIS A N 1
ATOM 663 C CA . HIS A 1 82 ? -10.109 14.885 11.118 1.00 83.25 82 HIS A CA 1
ATOM 664 C C . HIS A 1 82 ? -9.266 15.245 12.328 1.00 83.25 82 HIS A C 1
ATOM 666 O O . HIS A 1 82 ? -9.749 15.165 13.481 1.00 83.25 82 HIS A O 1
#

Sequence (82 aa):
MKKQLVTSVDVAGVPRGFDGLMELCVIGEVYYTRRTKILKRLVRKVIHKVEVPLDYFTSVEAAKAEARRQMDAFVKEYYRNH

Solvent-accessible surface area (backbone atoms only — not comparable to full-atom values): 4884 Å² total; per-residue (Å²): 131,77,78,72,73,48,78,50,77,48,79,45,75,41,76,49,81,92,78,75,46,68,42,55,24,28,40,22,38,35,26,34,78,43,76,40,86,85,79,74,39,79,39,82,44,74,77,46,78,42,79,29,58,39,89,83,42,98,41,71,66,55,27,47,50,51,31,48,54,55,49,51,54,52,54,55,51,51,65,72,80,94

pLDDT: mean 90.92, std 8.66, range [58.12, 98.0]

Foldseek 3Di:
DQFDKDKDWDWDFDDDDPPRDTFIWIKMWIWGWDQDPVVRDIDTDTPDIDTFTCVVDPDPVVRRVVSVVVVVVVVVVSVVVD

Nearest PDB structures (foldseek):
  5vod-assembly1_D  TM=4.793E-01  e=3.578E-02  Human herpesvirus 5 strain Merlin
  6yr8-assembly1_B  TM=4.883E-01  e=3.599E+00  Homo sapiens
  8f2u-assembly1_J  TM=2.742E-01  e=8.551E-01  Homo sapiens
  6shc-assembly1_A-2  TM=2.888E-01  e=5.812E+00  Homo sapiens

Secondary structure (DSSP, 8-state):
-----EEEEEEEEEEETTTTEEEEEEEEEEEEEEE-TTTSSEEEEEEEEEEEEGGGSSSHHHHHHHHHHHHHHHHHHHHHH-